Protein AF-A0A2N6VII7-F1 (afdb_monomer)

Structure (mmCIF, N/CA/C/O backbone):
data_AF-A0A2N6VII7-F1
#
_entry.id   AF-A0A2N6VII7-F1
#
loop_
_atom_site.group_PDB
_atom_site.id
_atom_site.type_symbol
_atom_site.label_atom_id
_atom_site.label_alt_id
_atom_site.label_comp_id
_atom_site.label_asym_id
_atom_site.label_entity_id
_atom_site.label_seq_id
_atom_site.pdbx_PDB_ins_code
_atom_site.Cartn_x
_atom_site.Cartn_y
_atom_site.Cartn_z
_atom_site.occupancy
_atom_site.B_iso_or_equiv
_atom_site.auth_seq_id
_atom_site.auth_comp_id
_atom_site.auth_asym_id
_atom_si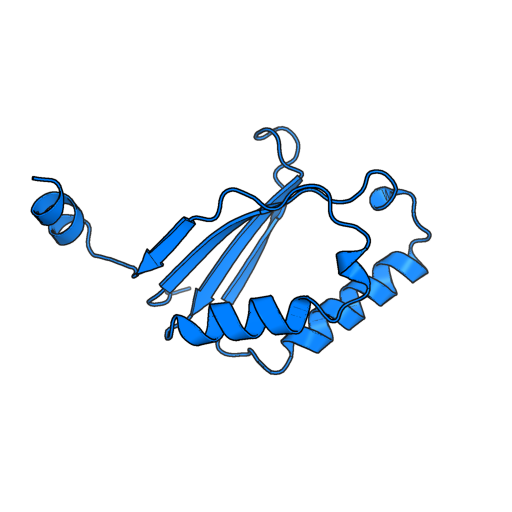te.auth_atom_id
_atom_site.pdbx_PDB_model_num
ATOM 1 N N . GLU A 1 1 ? 10.591 -16.399 -1.424 1.00 73.06 1 GLU A N 1
ATOM 2 C CA . GLU A 1 1 ? 9.531 -16.545 -2.443 1.00 73.06 1 GLU A CA 1
ATOM 3 C C . GLU A 1 1 ? 9.942 -15.760 -3.685 1.00 73.06 1 GLU A C 1
ATOM 5 O O . GLU A 1 1 ? 10.788 -14.883 -3.546 1.00 73.06 1 GLU A O 1
ATOM 10 N N . THR A 1 2 ? 9.417 -16.079 -4.869 1.00 91.62 2 THR A N 1
ATOM 11 C CA . THR A 1 2 ? 9.761 -15.363 -6.113 1.00 91.62 2 THR A CA 1
ATOM 12 C C . THR A 1 2 ? 8.963 -14.052 -6.221 1.00 91.62 2 THR A C 1
ATOM 14 O O . THR A 1 2 ? 7.741 -14.117 -6.035 1.00 91.62 2 THR A O 1
ATOM 17 N N . PRO A 1 3 ? 9.604 -12.901 -6.509 1.00 95.75 3 PRO A N 1
ATOM 18 C CA . PRO A 1 3 ? 8.910 -11.631 -6.759 1.00 95.75 3 PRO A CA 1
ATOM 19 C C . PRO A 1 3 ? 8.056 -11.652 -8.035 1.00 95.75 3 PRO A C 1
ATOM 21 O O . PRO A 1 3 ? 8.417 -12.358 -8.982 1.00 95.75 3 PRO A O 1
ATOM 24 N N . LEU A 1 4 ? 6.970 -10.872 -8.071 1.00 97.88 4 LEU A N 1
ATOM 25 C CA . LEU A 1 4 ? 6.090 -10.737 -9.248 1.00 97.88 4 LEU A CA 1
ATOM 26 C C . LEU A 1 4 ? 6.517 -9.588 -10.182 1.00 97.88 4 LEU A C 1
ATOM 28 O O . LEU A 1 4 ? 7.488 -8.870 -9.923 1.00 97.88 4 LEU A O 1
ATOM 32 N N . ASP A 1 5 ? 5.803 -9.446 -11.300 1.00 98.25 5 ASP A N 1
ATOM 33 C CA . ASP A 1 5 ? 6.211 -8.589 -12.422 1.00 98.25 5 ASP A CA 1
ATOM 34 C C . ASP A 1 5 ? 6.014 -7.085 -12.191 1.00 98.25 5 ASP A C 1
ATOM 36 O O . ASP A 1 5 ? 6.672 -6.281 -12.849 1.00 98.25 5 ASP A O 1
ATOM 40 N N . TYR A 1 6 ? 5.147 -6.672 -11.266 1.00 98.75 6 TYR A N 1
ATOM 41 C CA . TYR A 1 6 ? 4.926 -5.269 -10.907 1.00 98.75 6 TYR A CA 1
ATOM 42 C C . TYR A 1 6 ? 4.958 -5.073 -9.402 1.00 98.75 6 TYR A C 1
ATOM 44 O O . TYR A 1 6 ? 4.470 -5.916 -8.654 1.00 98.75 6 TYR A O 1
ATOM 52 N N . LEU A 1 7 ? 5.460 -3.914 -8.976 1.00 98.56 7 LEU A N 1
ATOM 53 C CA . LEU A 1 7 ? 5.514 -3.507 -7.578 1.00 98.56 7 LEU A CA 1
ATOM 54 C C . LEU A 1 7 ? 4.986 -2.079 -7.416 1.00 98.56 7 LEU A C 1
ATOM 56 O O . LEU A 1 7 ? 5.327 -1.183 -8.191 1.00 98.56 7 LEU A O 1
ATOM 60 N N . CYS A 1 8 ? 4.194 -1.866 -6.369 1.00 98.75 8 CYS A N 1
ATOM 61 C CA . CYS A 1 8 ? 3.854 -0.552 -5.840 1.00 98.75 8 CYS A CA 1
ATOM 62 C C . CYS A 1 8 ? 4.332 -0.448 -4.386 1.00 98.75 8 CYS A C 1
ATOM 64 O O . CYS A 1 8 ? 3.908 -1.249 -3.553 1.00 98.75 8 CYS A O 1
ATOM 66 N N . VAL A 1 9 ? 5.199 0.523 -4.086 1.00 98.81 9 VAL A N 1
ATOM 67 C CA . VAL A 1 9 ? 5.704 0.813 -2.736 1.00 98.81 9 VAL A CA 1
ATOM 68 C C . VAL A 1 9 ? 5.307 2.218 -2.320 1.00 98.81 9 VAL A C 1
ATOM 70 O O . VAL A 1 9 ? 5.469 3.163 -3.093 1.00 98.81 9 VAL A O 1
ATOM 73 N N . TYR A 1 10 ? 4.836 2.366 -1.087 1.00 98.88 10 TYR A N 1
ATOM 74 C CA . TYR A 1 10 ? 4.578 3.668 -0.481 1.00 98.88 10 TYR A CA 1
ATOM 75 C C . TYR A 1 10 ? 4.682 3.594 1.050 1.00 98.88 10 TYR A C 1
ATOM 77 O O . TYR A 1 10 ? 4.425 2.540 1.645 1.00 98.88 10 TYR A O 1
ATOM 85 N N . PRO A 1 11 ? 5.091 4.687 1.716 1.00 98.81 11 PRO A N 1
ATOM 86 C CA . PRO A 1 11 ? 5.070 4.756 3.167 1.00 98.81 11 PRO A CA 1
ATOM 87 C C . PRO A 1 11 ? 3.643 4.942 3.686 1.00 98.81 11 PRO A C 1
ATOM 89 O O . PRO A 1 11 ? 2.746 5.335 2.943 1.00 98.81 11 PRO A O 1
ATOM 92 N N . PHE A 1 12 ? 3.421 4.694 4.976 1.00 98.88 12 PHE A N 1
ATOM 93 C CA . PHE A 1 12 ? 2.102 4.857 5.576 1.00 98.88 12 PHE A CA 1
ATOM 94 C C . PHE A 1 12 ? 2.163 5.320 7.029 1.00 98.88 12 PHE A C 1
ATOM 96 O O . PHE A 1 12 ? 2.963 4.828 7.828 1.00 98.88 12 PHE A O 1
ATOM 103 N N . VAL A 1 13 ? 1.269 6.244 7.375 1.00 98.88 13 VAL A N 1
ATOM 104 C CA . VAL A 1 13 ? 1.124 6.814 8.715 1.00 98.88 13 VAL A CA 1
ATOM 105 C C . VAL A 1 13 ? -0.352 6.834 9.090 1.00 98.88 13 VAL A C 1
ATOM 107 O O . VAL A 1 13 ? -1.186 7.413 8.383 1.00 98.88 13 VAL A O 1
ATOM 110 N N . ARG A 1 14 ? -0.694 6.206 10.216 1.00 98.75 14 ARG A N 1
ATOM 111 C CA . ARG A 1 14 ? -2.055 6.203 10.758 1.00 98.75 14 ARG A CA 1
ATOM 112 C C . ARG A 1 14 ? -2.416 7.557 11.377 1.00 98.75 14 ARG A C 1
ATOM 114 O O . ARG A 1 14 ? -1.584 8.451 11.559 1.00 98.75 14 ARG A O 1
ATOM 121 N N . SER A 1 15 ? -3.701 7.729 11.676 1.00 98.69 15 SER A N 1
ATOM 122 C CA . SER A 1 15 ? -4.158 8.847 12.504 1.00 98.69 15 SER A CA 1
ATOM 123 C C . SER A 1 15 ? -3.596 8.728 13.926 1.00 98.69 15 SER A C 1
ATOM 125 O O . SER A 1 15 ? -3.320 7.631 14.409 1.00 98.69 15 SER A O 1
ATOM 127 N N . TYR A 1 16 ? -3.441 9.858 14.619 1.00 98.62 16 TYR A N 1
ATOM 128 C CA . TYR A 1 16 ? -2.849 9.890 15.964 1.00 98.62 16 TYR A CA 1
ATOM 129 C C . TYR A 1 16 ? -3.591 9.019 16.986 1.00 98.62 16 TYR A C 1
ATOM 131 O O . TYR A 1 16 ? -2.977 8.440 17.879 1.00 98.62 16 TYR A O 1
ATOM 139 N N . ASP A 1 17 ? -4.911 8.919 16.855 1.00 98.31 17 ASP A N 1
ATOM 140 C CA . ASP A 1 17 ? -5.770 8.153 17.754 1.00 98.31 17 ASP A CA 1
ATOM 141 C C . ASP A 1 17 ? -5.708 6.635 17.517 1.00 98.31 17 ASP A C 1
ATOM 143 O O . ASP A 1 17 ? -6.078 5.867 18.403 1.00 98.31 17 ASP A O 1
ATOM 147 N N . TRP A 1 18 ? -5.197 6.176 16.370 1.00 98.62 18 TRP A N 1
ATOM 148 C CA . TRP A 1 18 ? -5.268 4.777 15.936 1.00 98.62 18 TRP A CA 1
ATOM 149 C C . TRP A 1 18 ? -4.763 3.774 16.982 1.00 98.62 18 TRP A C 1
ATOM 151 O O . TRP A 1 18 ? -5.367 2.722 17.225 1.00 98.62 18 TRP A O 1
ATOM 161 N N . TYR A 1 19 ? -3.648 4.097 17.635 1.00 98.19 19 TYR A N 1
ATOM 162 C CA . TYR A 1 19 ? -3.013 3.206 18.605 1.00 98.19 19 TYR A CA 1
ATOM 163 C C . TYR A 1 19 ? -3.708 3.210 19.974 1.00 98.19 19 TYR A C 1
ATOM 165 O O . TYR A 1 19 ? -3.580 2.228 20.707 1.00 98.19 19 TYR A O 1
ATOM 173 N N . ILE A 1 20 ? -4.496 4.247 20.280 1.00 98.19 20 ILE A N 1
ATOM 174 C CA . ILE A 1 20 ? -5.239 4.403 21.542 1.00 98.19 20 ILE A CA 1
ATOM 175 C C . ILE A 1 20 ? -6.741 4.098 21.417 1.00 98.19 20 ILE A C 1
ATOM 177 O O . ILE A 1 20 ? -7.454 4.133 22.419 1.00 98.19 20 ILE A O 1
ATOM 181 N N . LEU A 1 21 ? -7.226 3.767 20.215 1.00 98.06 21 LEU A N 1
ATOM 182 C CA . LEU A 1 21 ? -8.558 3.194 20.022 1.00 98.06 21 LEU A CA 1
ATOM 183 C C . LEU A 1 21 ? -8.746 1.932 20.871 1.00 98.06 21 LEU A C 1
ATOM 185 O O . LEU A 1 21 ? -7.791 1.201 21.166 1.00 98.06 21 LEU A O 1
ATOM 189 N N . LYS A 1 22 ? -10.006 1.617 21.190 1.00 98.44 22 LYS A N 1
ATOM 190 C CA . LYS A 1 22 ? -10.342 0.323 21.787 1.00 98.44 22 LYS A CA 1
ATOM 191 C C . LYS A 1 22 ? -9.854 -0.796 20.868 1.00 98.44 22 LYS A C 1
ATOM 193 O O . LYS A 1 22 ? -10.025 -0.749 19.648 1.00 98.44 22 LYS A O 1
ATOM 198 N N . ALA A 1 23 ? -9.252 -1.822 21.465 1.00 97.94 23 ALA A N 1
ATOM 199 C CA . ALA A 1 23 ? -8.655 -2.924 20.715 1.00 97.94 23 ALA A CA 1
ATOM 200 C C . ALA A 1 23 ? -9.674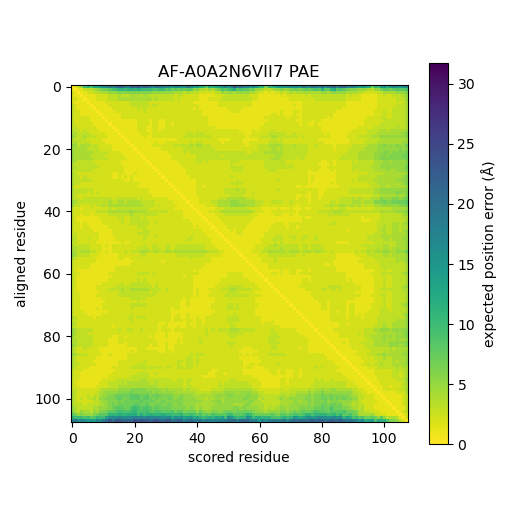 -3.644 19.812 1.00 97.94 23 ALA A C 1
ATOM 202 O O . ALA A 1 23 ? -9.324 -4.056 18.707 1.00 97.94 23 ALA A O 1
ATOM 203 N N . GLU A 1 24 ? -10.926 -3.758 20.259 1.00 98.19 24 GLU A N 1
ATOM 204 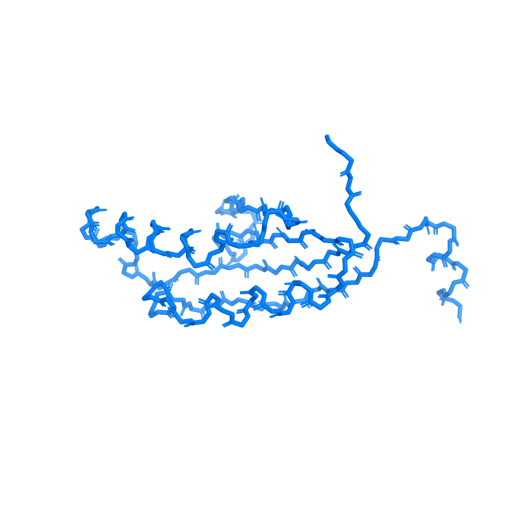C CA . GLU A 1 24 ? -12.022 -4.387 19.515 1.00 98.19 24 GLU A CA 1
ATOM 205 C C . GLU A 1 24 ? -12.380 -3.613 18.242 1.00 98.19 24 GLU A C 1
ATOM 207 O O . GLU A 1 24 ? -12.446 -4.218 17.169 1.00 98.19 24 GLU A O 1
ATOM 212 N N . ASP A 1 25 ? -12.510 -2.287 18.342 1.00 98.19 25 ASP A N 1
ATOM 213 C CA . ASP A 1 25 ? -12.814 -1.404 17.211 1.00 98.19 25 ASP A CA 1
ATOM 214 C C . ASP A 1 25 ? -11.689 -1.468 16.170 1.00 98.19 25 ASP A C 1
ATOM 216 O O . ASP A 1 25 ? -11.925 -1.714 14.985 1.00 98.19 25 ASP A O 1
ATOM 220 N N . ARG A 1 26 ? -10.430 -1.367 16.625 1.00 98.12 26 ARG A N 1
ATOM 221 C CA . ARG A 1 26 ? -9.259 -1.500 15.746 1.00 98.12 26 ARG A CA 1
ATOM 222 C C . ARG A 1 26 ? -9.195 -2.875 15.081 1.00 98.12 26 ARG A C 1
ATOM 224 O O . ARG A 1 26 ? -8.916 -2.976 13.887 1.00 98.12 26 ARG A O 1
ATOM 231 N N . SER A 1 27 ? -9.451 -3.941 15.837 1.00 97.94 27 SER A N 1
ATOM 232 C CA . SER A 1 27 ? -9.437 -5.310 15.318 1.00 97.94 27 SER A CA 1
ATOM 233 C C . SER A 1 27 ? -10.540 -5.533 14.281 1.00 97.94 27 SER A C 1
ATOM 235 O O . SER A 1 27 ? -10.287 -6.158 13.253 1.00 97.94 27 SER A O 1
ATOM 237 N N . LYS A 1 28 ? -11.740 -4.984 14.505 1.00 98.44 28 LYS A N 1
ATOM 238 C CA . LYS A 1 28 ? -12.833 -5.018 13.529 1.00 98.44 28 LYS A CA 1
ATOM 239 C C . LYS A 1 28 ? -12.444 -4.314 12.232 1.00 98.44 28 LYS A C 1
ATOM 241 O O . LYS A 1 28 ? -12.522 -4.943 11.182 1.00 98.44 28 LYS A O 1
ATOM 246 N N . MET A 1 29 ? -11.943 -3.081 12.306 1.00 98.50 29 MET A N 1
ATOM 247 C CA . MET A 1 29 ? -11.530 -2.335 11.112 1.00 98.50 29 MET A CA 1
ATOM 248 C C . MET A 1 29 ? -10.438 -3.054 10.310 1.00 98.50 29 MET A C 1
ATOM 250 O O . MET A 1 29 ? -10.488 -3.072 9.083 1.00 98.50 29 MET A O 1
ATOM 254 N N . LEU A 1 30 ? -9.463 -3.677 10.983 1.00 98.06 30 LEU A N 1
ATOM 255 C CA . LEU A 1 30 ? -8.414 -4.452 10.312 1.00 98.06 30 LEU A CA 1
ATOM 256 C C . LEU A 1 30 ? -8.951 -5.725 9.647 1.00 98.06 30 LEU A C 1
ATOM 258 O O . LEU A 1 30 ? -8.526 -6.051 8.539 1.00 98.06 30 LEU A O 1
ATOM 262 N N . ARG A 1 31 ? -9.892 -6.432 10.286 1.00 98.19 31 ARG A N 1
ATOM 263 C CA . ARG A 1 31 ? -10.550 -7.595 9.671 1.00 98.19 31 ARG A CA 1
ATOM 264 C C . ARG A 1 31 ? -11.351 -7.192 8.440 1.00 98.19 31 ARG A C 1
ATOM 266 O O . ARG A 1 31 ? -11.181 -7.813 7.397 1.00 98.19 31 ARG A O 1
ATOM 273 N N . ASP A 1 32 ? -12.173 -6.153 8.546 1.00 98.19 32 ASP A N 1
ATOM 274 C CA . ASP A 1 32 ? -13.015 -5.687 7.441 1.00 98.19 32 ASP A CA 1
ATOM 275 C C . ASP A 1 32 ? -12.154 -5.199 6.264 1.00 98.19 32 ASP A C 1
ATOM 277 O O . ASP A 1 32 ? -12.436 -5.522 5.111 1.00 98.19 32 ASP A O 1
ATOM 281 N N . HIS A 1 33 ? -11.039 -4.515 6.551 1.00 97.94 33 HIS A N 1
ATOM 282 C CA . HIS A 1 33 ? -10.041 -4.143 5.547 1.00 97.94 33 HIS A CA 1
ATOM 283 C C . HIS A 1 33 ? -9.426 -5.367 4.849 1.00 97.94 33 HIS A C 1
ATOM 285 O O . HIS A 1 33 ? -9.358 -5.407 3.623 1.00 97.94 33 HIS A O 1
ATOM 291 N N . GLY A 1 34 ? -9.032 -6.396 5.607 1.00 96.19 34 GLY A N 1
ATOM 292 C CA . GLY A 1 34 ? -8.535 -7.651 5.035 1.00 96.19 34 GLY A CA 1
ATOM 293 C C . GLY A 1 34 ? -9.587 -8.392 4.200 1.00 96.19 34 GLY A C 1
ATOM 294 O O . GLY A 1 34 ? -9.255 -8.988 3.178 1.00 96.19 34 GLY A O 1
ATOM 295 N N . MET A 1 35 ? -10.864 -8.323 4.587 1.00 97.31 35 MET A N 1
ATOM 296 C CA . MET A 1 35 ? -11.970 -8.915 3.823 1.00 97.31 35 MET A CA 1
ATOM 297 C C . MET A 1 35 ? -12.263 -8.180 2.522 1.00 97.31 35 MET A C 1
ATOM 299 O O . MET A 1 35 ? -12.544 -8.839 1.522 1.00 97.31 35 MET A O 1
ATOM 303 N N . ALA A 1 36 ? -12.112 -6.856 2.486 1.00 97.00 36 ALA A N 1
ATOM 304 C CA . ALA A 1 36 ? -12.185 -6.098 1.238 1.00 97.00 36 ALA A CA 1
ATOM 305 C C . ALA A 1 36 ? -11.106 -6.537 0.224 1.00 97.00 36 ALA A C 1
ATOM 307 O O . ALA A 1 36 ? -11.338 -6.485 -0.979 1.00 97.00 36 ALA A O 1
ATOM 308 N N . ALA A 1 37 ? -9.963 -7.053 0.696 1.00 96.06 37 ALA A N 1
ATOM 309 C CA . ALA A 1 37 ? -8.907 -7.600 -0.156 1.00 96.06 37 ALA A CA 1
ATOM 310 C C . ALA A 1 37 ? -9.072 -9.096 -0.514 1.00 96.06 37 ALA A C 1
ATOM 312 O O . ALA A 1 37 ? -8.260 -9.633 -1.266 1.00 96.06 37 ALA A O 1
ATOM 313 N N . ALA A 1 38 ? -10.095 -9.803 -0.017 1.00 95.44 38 A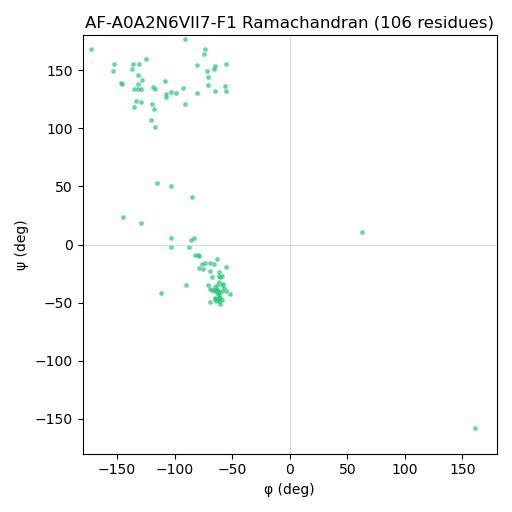LA A N 1
ATOM 314 C CA . ALA A 1 38 ? -10.177 -11.269 -0.119 1.00 95.44 38 ALA A CA 1
ATOM 315 C C . ALA A 1 38 ? -10.226 -11.814 -1.565 1.00 95.44 38 ALA A C 1
ATOM 317 O O . ALA A 1 38 ? -9.859 -12.968 -1.808 1.00 95.44 38 ALA A O 1
ATOM 318 N N . GLY A 1 39 ? -10.677 -10.993 -2.521 1.00 96.56 39 GLY A N 1
ATOM 319 C CA . GLY A 1 39 ? -10.709 -11.315 -3.952 1.00 96.56 39 GLY A CA 1
ATOM 320 C C . GLY A 1 39 ? -9.365 -11.167 -4.680 1.00 96.56 39 GLY A C 1
ATOM 321 O O . GLY A 1 39 ? -9.254 -11.598 -5.825 1.00 96.56 39 GLY A O 1
ATOM 322 N N . TYR A 1 40 ? -8.344 -10.598 -4.036 1.00 97.69 40 TYR A N 1
ATOM 323 C CA . TYR A 1 40 ? -7.035 -10.297 -4.627 1.00 97.69 40 TYR A CA 1
ATOM 324 C C . TYR A 1 40 ? -5.964 -11.308 -4.208 1.00 97.69 40 TYR A C 1
ATOM 326 O O . TYR A 1 40 ? -4.886 -10.952 -3.741 1.00 97.69 40 TYR A O 1
ATOM 334 N N . LYS A 1 41 ? -6.267 -12.603 -4.352 1.00 96.50 41 LYS A N 1
ATOM 335 C CA . LYS A 1 41 ? -5.350 -13.700 -3.975 1.00 96.50 41 LYS A CA 1
ATOM 336 C C . LYS A 1 41 ? -4.073 -13.749 -4.821 1.00 96.50 41 LYS A C 1
ATOM 338 O O . LYS A 1 41 ? -3.123 -14.428 -4.451 1.00 96.50 41 LYS A O 1
ATOM 343 N N . ASP A 1 42 ? -4.094 -13.075 -5.961 1.00 97.50 42 ASP A N 1
ATOM 344 C CA . ASP A 1 42 ? -2.992 -12.896 -6.899 1.00 97.50 42 ASP A CA 1
ATOM 345 C C . ASP A 1 42 ? -2.027 -11.765 -6.500 1.00 97.50 42 ASP A C 1
ATOM 347 O O . ASP A 1 42 ? -0.965 -11.643 -7.104 1.00 97.50 42 ASP A O 1
ATOM 351 N N . ILE A 1 43 ? -2.364 -10.957 -5.487 1.00 98.31 43 ILE A N 1
ATOM 352 C CA . ILE A 1 43 ? -1.513 -9.867 -4.997 1.00 98.31 43 ILE A CA 1
ATOM 353 C C . ILE A 1 43 ? -0.746 -10.319 -3.754 1.00 98.31 43 ILE A C 1
ATOM 355 O O . ILE A 1 43 ? -1.337 -10.797 -2.782 1.00 98.31 43 ILE A O 1
ATOM 359 N N . LYS A 1 44 ? 0.572 -10.101 -3.742 1.00 97.88 44 LYS A N 1
ATOM 360 C CA . LYS A 1 44 ? 1.392 -10.271 -2.533 1.00 97.88 44 LYS A CA 1
ATOM 361 C C . LYS A 1 44 ? 1.457 -8.951 -1.782 1.00 97.88 44 LYS A C 1
ATOM 363 O O . LYS A 1 44 ? 1.890 -7.945 -2.335 1.00 97.88 44 LYS A O 1
ATOM 368 N N . ALA A 1 45 ? 1.003 -8.957 -0.533 1.00 97.50 45 ALA A N 1
ATOM 369 C CA . ALA A 1 45 ? 0.992 -7.781 0.326 1.00 97.50 45 ALA A CA 1
ATOM 370 C C . ALA A 1 45 ? 2.124 -7.840 1.358 1.00 97.50 45 ALA A C 1
ATOM 372 O O . ALA A 1 45 ? 2.276 -8.817 2.092 1.00 97.50 45 ALA A O 1
ATOM 373 N N . HIS A 1 46 ? 2.866 -6.744 1.465 1.00 97.75 46 HIS A N 1
ATOM 374 C CA . HIS A 1 46 ? 3.957 -6.547 2.408 1.00 97.75 46 HIS A CA 1
ATOM 375 C C . HIS A 1 46 ? 3.609 -5.339 3.271 1.00 97.75 46 HIS A C 1
ATOM 377 O O . HIS A 1 46 ? 3.620 -4.208 2.801 1.00 97.75 46 HIS A O 1
ATOM 383 N N . THR A 1 47 ? 3.251 -5.570 4.533 1.00 97.81 47 THR A N 1
ATOM 384 C CA . THR A 1 47 ? 2.981 -4.504 5.509 1.00 97.81 47 THR A CA 1
ATOM 385 C C . THR A 1 47 ? 3.999 -4.608 6.627 1.00 97.81 47 THR A C 1
ATOM 387 O O . THR A 1 47 ? 3.887 -5.474 7.494 1.00 97.81 47 THR A O 1
ATOM 390 N N . VAL A 1 48 ? 5.022 -3.757 6.582 1.00 98.25 48 VA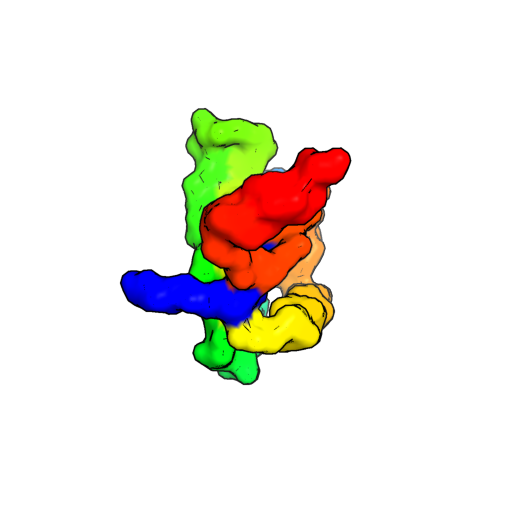L A N 1
ATOM 391 C CA . VAL A 1 48 ? 6.184 -3.847 7.472 1.00 98.25 48 VAL A CA 1
ATOM 392 C C . VAL A 1 48 ? 6.2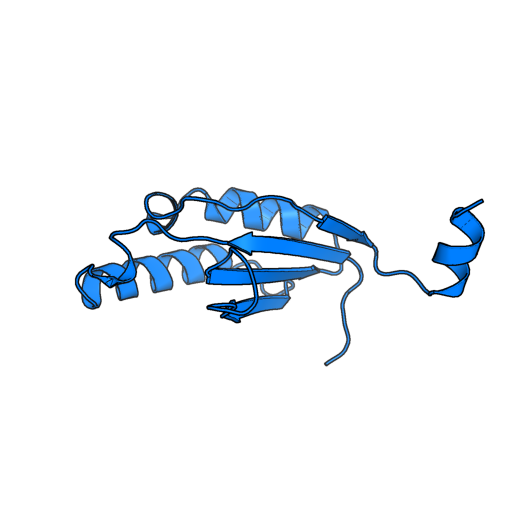63 -2.599 8.334 1.00 98.25 48 VAL A C 1
ATOM 394 O O . VAL A 1 48 ? 6.112 -1.489 7.837 1.00 98.25 48 VAL A O 1
ATOM 397 N N . SER A 1 49 ? 6.493 -2.776 9.632 1.00 98.38 49 SER A N 1
ATOM 398 C CA . SER A 1 49 ? 6.669 -1.662 10.563 1.00 98.38 49 SER A CA 1
ATOM 399 C C . SER A 1 49 ? 8.009 -0.951 10.338 1.00 98.38 49 SER A C 1
ATOM 401 O O . SER A 1 49 ? 9.030 -1.612 10.157 1.00 98.38 49 SER A O 1
ATOM 403 N N . SER A 1 50 ? 8.005 0.383 10.376 1.00 98.50 50 SER A N 1
ATOM 404 C CA . SER A 1 50 ? 9.182 1.229 10.122 1.00 98.50 50 SER A CA 1
ATOM 405 C C . SER A 1 50 ? 9.435 2.286 11.203 1.00 98.50 50 SER A C 1
ATOM 407 O O . SER A 1 50 ? 10.153 3.254 10.953 1.00 98.50 50 SER A O 1
ATOM 409 N N . PHE A 1 51 ? 8.867 2.128 12.404 1.00 98.56 51 PHE A N 1
ATOM 410 C CA . PHE A 1 51 ? 9.080 3.086 13.495 1.00 98.56 51 PHE A CA 1
ATOM 411 C C . PHE A 1 51 ? 10.575 3.277 13.780 1.00 98.56 51 PHE A C 1
ATOM 413 O O . PHE A 1 51 ? 11.312 2.304 13.934 1.00 98.56 51 PHE A O 1
ATOM 420 N N . ALA A 1 52 ? 10.998 4.539 13.880 1.00 98.25 52 ALA A N 1
ATOM 421 C CA . ALA A 1 52 ? 12.390 4.951 14.088 1.00 98.25 52 ALA A CA 1
ATOM 422 C C . ALA A 1 52 ? 13.377 4.571 12.961 1.00 98.25 52 ALA A C 1
ATOM 424 O O . ALA A 1 52 ? 14.582 4.745 13.132 1.00 98.25 52 ALA A O 1
ATOM 425 N N . LEU A 1 53 ? 12.888 4.107 11.803 1.00 98.38 53 LEU A N 1
ATOM 426 C CA . LEU A 1 53 ? 13.699 3.858 10.600 1.00 98.38 53 LEU A CA 1
ATOM 427 C C . LEU A 1 53 ? 13.536 4.957 9.532 1.00 98.38 53 LEU A C 1
ATOM 429 O O . LEU A 1 53 ? 14.068 4.840 8.431 1.00 98.38 53 LEU A O 1
ATOM 433 N N . GLY A 1 54 ? 12.795 6.016 9.859 1.00 97.31 54 GLY A N 1
ATOM 434 C CA . GLY A 1 54 ? 12.475 7.154 9.003 1.00 97.31 54 GLY A CA 1
ATOM 435 C C . GLY A 1 54 ? 11.263 7.906 9.553 1.00 97.31 54 GLY A C 1
ATOM 436 O O . GLY A 1 54 ? 10.916 7.756 10.727 1.00 97.31 54 GLY A O 1
ATOM 437 N N . ASP A 1 55 ? 10.589 8.661 8.688 1.00 98.50 55 ASP A N 1
ATOM 438 C CA . ASP A 1 55 ? 9.488 9.557 9.074 1.00 98.50 55 ASP A CA 1
ATOM 439 C C . ASP A 1 55 ? 8.110 8.861 9.139 1.00 98.50 55 ASP A C 1
ATOM 441 O O . ASP A 1 55 ? 7.090 9.502 9.398 1.00 98.50 55 ASP A O 1
ATOM 445 N N . TYR A 1 56 ? 8.062 7.540 8.926 1.00 98.75 56 TYR A N 1
ATOM 446 C CA . TYR A 1 56 ? 6.827 6.784 8.689 1.00 98.75 56 TYR A CA 1
ATOM 447 C C . TYR A 1 56 ? 6.627 5.612 9.659 1.00 98.75 56 TYR A C 1
ATOM 449 O O . TYR A 1 56 ? 7.577 5.086 10.241 1.00 98.75 56 TYR A O 1
ATOM 457 N N . GLU A 1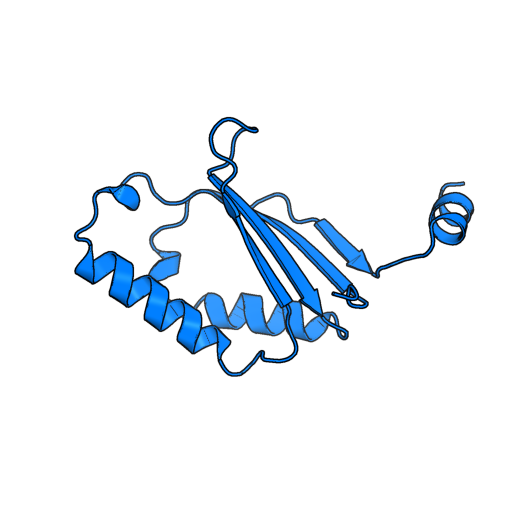 57 ? 5.382 5.150 9.799 1.00 98.81 57 GLU A N 1
ATOM 458 C CA . GLU A 1 57 ? 5.014 4.058 10.716 1.00 98.81 57 GLU A CA 1
ATOM 459 C C . GLU A 1 57 ? 5.093 2.678 10.053 1.00 98.81 57 GLU A C 1
ATOM 461 O O . GLU A 1 57 ? 5.470 1.692 10.699 1.00 98.81 57 GLU A O 1
ATOM 466 N N . PHE A 1 58 ? 4.756 2.614 8.762 1.00 98.88 58 PHE A N 1
ATOM 467 C CA . PHE A 1 58 ? 4.866 1.415 7.941 1.00 98.88 58 PHE A CA 1
ATOM 468 C C . PHE A 1 58 ? 5.455 1.715 6.563 1.00 98.88 58 PHE A C 1
ATOM 470 O O . PHE A 1 58 ? 5.279 2.804 6.013 1.00 98.88 58 PHE A O 1
ATOM 477 N N . LEU A 1 59 ? 6.053 0.685 5.968 1.00 98.75 59 LEU A N 1
ATOM 478 C CA . LEU A 1 59 ? 6.280 0.575 4.533 1.00 98.75 59 LEU A CA 1
ATOM 479 C C . LEU A 1 59 ? 5.321 -0.472 3.966 1.00 98.75 59 LEU A C 1
ATOM 481 O O . LEU A 1 59 ? 5.252 -1.602 4.465 1.00 98.75 59 LEU A O 1
ATOM 485 N N . LEU A 1 60 ? 4.577 -0.075 2.937 1.00 98.69 60 LEU A N 1
ATOM 486 C CA . LEU A 1 60 ? 3.639 -0.928 2.222 1.00 98.69 60 LEU A CA 1
ATOM 487 C C . LEU A 1 60 ? 4.208 -1.262 0.846 1.00 98.69 60 LEU A C 1
ATOM 489 O O . LEU A 1 60 ? 4.623 -0.366 0.115 1.00 98.69 60 LEU A O 1
ATOM 493 N N . GLY A 1 61 ? 4.225 -2.548 0.508 1.00 98.50 61 GLY A N 1
ATOM 494 C CA . GLY A 1 61 ? 4.599 -3.062 -0.804 1.00 98.50 61 GLY A CA 1
ATOM 495 C C . GLY A 1 61 ? 3.528 -4.014 -1.320 1.00 98.50 61 GLY A C 1
ATOM 496 O O . GLY A 1 61 ? 3.077 -4.884 -0.576 1.00 98.50 61 GLY A O 1
ATOM 497 N N . PHE A 1 62 ? 3.122 -3.860 -2.576 1.00 98.62 62 PHE A N 1
ATOM 498 C CA . PHE A 1 62 ? 2.170 -4.758 -3.225 1.00 98.62 62 PHE A CA 1
ATOM 499 C C . PHE A 1 62 ? 2.707 -5.227 -4.567 1.00 98.62 62 PHE A C 1
ATOM 501 O O . PHE A 1 62 ? 2.997 -4.398 -5.434 1.00 98.62 62 PHE A O 1
ATOM 508 N N . GLU A 1 63 ? 2.819 -6.542 -4.724 1.00 98.75 63 GLU A N 1
ATOM 509 C CA . GLU A 1 63 ? 3.307 -7.179 -5.944 1.00 98.75 63 GLU A CA 1
ATOM 510 C C . GLU A 1 63 ? 2.168 -7.874 -6.699 1.00 98.75 63 GLU A C 1
ATOM 512 O O . GLU A 1 63 ? 1.313 -8.501 -6.072 1.00 98.75 63 GLU A O 1
ATOM 517 N N . ALA A 1 64 ? 2.162 -7.793 -8.033 1.00 98.62 64 ALA A N 1
ATOM 518 C CA . ALA A 1 64 ? 1.216 -8.504 -8.901 1.00 98.62 64 ALA A CA 1
ATOM 519 C C . ALA A 1 64 ? 1.817 -8.776 -10.289 1.00 98.62 64 ALA A C 1
ATOM 521 O O . ALA A 1 64 ? 2.647 -8.006 -10.764 1.00 98.62 64 ALA A O 1
ATOM 522 N N . ASP A 1 65 ? 1.325 -9.802 -10.988 1.00 98.44 65 ASP A N 1
ATOM 523 C CA . ASP A 1 65 ? 1.696 -10.065 -12.394 1.00 98.44 65 ASP A CA 1
ATOM 524 C C . ASP A 1 65 ? 1.058 -9.065 -13.380 1.00 98.44 65 ASP A C 1
ATOM 526 O O . ASP A 1 65 ? 1.435 -8.960 -14.546 1.00 98.44 65 ASP A O 1
ATOM 530 N N . GLN A 1 66 ? 0.042 -8.323 -12.932 1.00 98.25 66 GLN A N 1
ATOM 531 C CA . GLN A 1 66 ? -0.729 -7.392 -13.751 1.00 98.25 66 GLN A CA 1
ATOM 532 C C . GLN A 1 66 ? -0.930 -6.072 -12.999 1.00 98.25 66 GLN A C 1
ATOM 534 O O . GLN A 1 66 ? -1.607 -6.035 -11.972 1.00 98.25 66 GLN A O 1
ATOM 539 N N . LEU A 1 67 ? -0.415 -4.962 -13.538 1.00 98.38 67 LEU A N 1
ATOM 540 C CA . LEU A 1 67 ? -0.468 -3.650 -12.875 1.00 98.38 67 LEU A CA 1
ATOM 541 C C . LEU A 1 67 ? -1.891 -3.199 -12.496 1.00 98.38 67 LEU A C 1
ATOM 543 O O . LEU A 1 67 ? -2.097 -2.649 -11.415 1.00 98.38 67 LEU A O 1
ATOM 547 N N . HIS A 1 68 ? -2.886 -3.439 -13.357 1.00 98.31 68 HIS A N 1
ATOM 548 C CA . HIS A 1 68 ? -4.266 -3.011 -13.099 1.00 98.31 68 HIS A CA 1
ATOM 549 C C . HIS A 1 68 ? -4.860 -3.663 -11.841 1.00 98.31 68 HIS A C 1
ATOM 551 O O . HIS A 1 68 ? -5.673 -3.041 -11.166 1.00 98.31 68 HIS A O 1
ATOM 557 N N . ARG A 1 69 ? -4.391 -4.858 -11.456 1.00 98.44 69 ARG A N 1
ATOM 558 C CA . ARG A 1 69 ? -4.827 -5.536 -10.227 1.00 98.44 69 ARG A CA 1
ATOM 559 C C . ARG A 1 69 ? -4.463 -4.731 -8.983 1.00 98.44 69 ARG A C 1
ATOM 561 O O . ARG A 1 69 ? -5.294 -4.600 -8.088 1.00 98.44 69 ARG A O 1
ATOM 568 N N . LEU A 1 70 ? -3.269 -4.129 -8.960 1.00 98.56 70 LEU A N 1
ATOM 569 C CA . LEU A 1 70 ? -2.839 -3.235 -7.878 1.00 98.56 70 LEU A CA 1
ATOM 570 C C . LEU A 1 70 ? -3.745 -1.999 -7.791 1.00 98.56 70 LEU A C 1
ATOM 572 O O . LEU A 1 70 ? -4.138 -1.596 -6.698 1.00 98.56 70 LEU A O 1
ATOM 576 N N . VAL A 1 71 ? -4.101 -1.417 -8.941 1.00 98.50 71 VAL A N 1
ATOM 577 C CA . VAL A 1 71 ? -4.976 -0.235 -9.022 1.00 98.50 71 VAL A CA 1
ATOM 578 C C . VAL A 1 71 ? -6.381 -0.563 -8.517 1.00 98.50 71 VAL A C 1
ATOM 580 O O . VAL A 1 71 ? -6.918 0.178 -7.691 1.00 98.50 71 VAL A O 1
ATOM 583 N N . ASP A 1 72 ? -6.951 -1.680 -8.968 1.00 98.44 72 ASP A N 1
ATOM 584 C CA . ASP A 1 72 ? -8.282 -2.134 -8.564 1.00 98.44 72 ASP A CA 1
ATOM 585 C C . ASP A 1 72 ? -8.334 -2.398 -7.057 1.00 98.44 72 ASP A C 1
ATOM 587 O O . ASP A 1 72 ? -9.199 -1.859 -6.371 1.00 98.44 72 ASP A O 1
ATOM 591 N N . MET A 1 73 ? -7.365 -3.143 -6.515 1.00 98.38 73 MET A N 1
ATOM 592 C CA . MET A 1 73 ? -7.294 -3.406 -5.074 1.00 98.38 73 MET A CA 1
ATOM 593 C C . MET A 1 73 ? -7.198 -2.108 -4.274 1.00 98.38 73 MET A C 1
ATOM 595 O O . MET A 1 73 ? -7.941 -1.905 -3.315 1.00 98.38 73 MET A O 1
ATOM 599 N N . MET A 1 74 ? -6.308 -1.195 -4.667 1.00 98.19 74 MET A N 1
ATOM 600 C CA . MET A 1 74 ? -6.142 0.078 -3.966 1.00 98.19 74 MET A CA 1
ATOM 601 C C . MET A 1 74 ? -7.412 0.935 -3.987 1.00 98.19 74 MET A C 1
ATOM 603 O O . MET A 1 74 ? -7.669 1.664 -3.018 1.00 98.19 74 MET A O 1
ATOM 607 N N . ARG A 1 75 ? -8.207 0.843 -5.062 1.00 98.06 75 ARG A N 1
ATOM 608 C CA . ARG A 1 75 ? -9.519 1.485 -5.182 1.00 98.06 75 ARG A CA 1
ATOM 609 C C . ARG A 1 75 ? -10.539 0.847 -4.246 1.00 98.06 75 ARG A C 1
ATOM 611 O O . ARG A 1 75 ? -11.182 1.577 -3.498 1.00 98.06 75 ARG A O 1
ATOM 618 N N . ASP A 1 76 ? -10.655 -0.474 -4.240 1.00 97.88 76 ASP A N 1
ATOM 619 C CA . ASP A 1 76 ? -11.639 -1.188 -3.422 1.00 97.88 76 ASP A CA 1
ATOM 620 C C . ASP A 1 76 ? -11.365 -1.011 -1.922 1.00 97.88 76 ASP A C 1
ATOM 622 O O . ASP A 1 76 ? -12.281 -0.763 -1.135 1.00 97.88 76 ASP A O 1
ATOM 626 N N . LEU A 1 77 ? -10.088 -0.968 -1.524 1.00 97.88 77 LEU A N 1
ATOM 627 C CA . LEU A 1 77 ? -9.682 -0.671 -0.146 1.00 97.88 77 LEU A CA 1
ATOM 6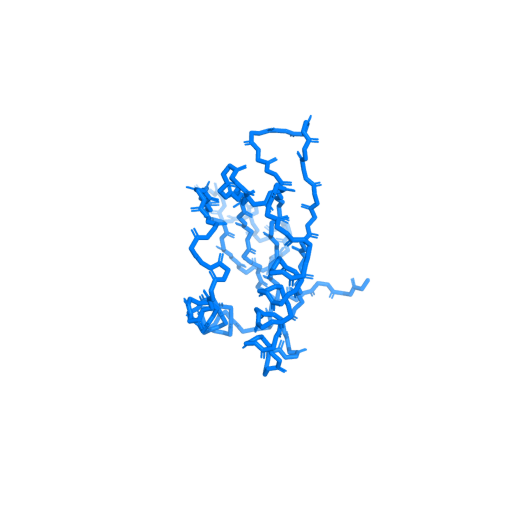28 C C . LEU A 1 77 ? -10.069 0.743 0.324 1.00 97.88 77 LEU A C 1
ATOM 630 O O . LEU A 1 77 ? -10.032 1.018 1.531 1.00 97.88 77 LEU A O 1
ATOM 634 N N . ARG A 1 78 ? -10.485 1.647 -0.580 1.00 98.12 78 ARG A N 1
ATOM 635 C CA . ARG A 1 78 ? -11.059 2.947 -0.193 1.00 98.12 78 ARG A CA 1
ATOM 636 C C . ARG A 1 78 ? -12.411 2.804 0.503 1.00 98.12 78 ARG A C 1
ATOM 638 O O . ARG A 1 78 ? -12.732 3.644 1.338 1.00 98.12 78 ARG A O 1
ATOM 645 N N . ALA A 1 79 ? -13.176 1.755 0.219 1.00 97.44 79 ALA A N 1
ATOM 646 C CA . ALA A 1 79 ? -14.483 1.510 0.826 1.00 97.44 79 ALA A CA 1
ATOM 647 C C . ALA A 1 79 ? -14.376 0.785 2.186 1.00 97.44 79 ALA A C 1
ATOM 649 O O . ALA A 1 79 ? -15.149 -0.123 2.477 1.00 97.44 79 ALA A O 1
ATOM 650 N N . THR A 1 80 ? -13.402 1.165 3.023 1.00 98.12 80 THR A N 1
ATOM 651 C CA . THR A 1 80 ? -13.161 0.548 4.340 1.00 98.12 80 THR A CA 1
ATOM 652 C C . THR A 1 80 ? -13.090 1.610 5.436 1.00 98.12 80 THR A C 1
ATOM 654 O O . THR A 1 80 ? -12.501 2.670 5.235 1.00 98.12 80 THR A O 1
ATOM 657 N N . GLU A 1 81 ? -13.636 1.330 6.625 1.00 98.00 81 GLU A N 1
ATOM 658 C CA . GLU A 1 81 ? -13.589 2.264 7.771 1.00 98.00 81 GLU A CA 1
ATOM 659 C C . GLU A 1 81 ? -12.154 2.622 8.182 1.00 98.00 81 GLU A C 1
ATOM 661 O O . GLU A 1 81 ? -11.884 3.737 8.625 1.00 98.00 81 GLU A O 1
ATOM 666 N N . ALA A 1 82 ? -11.196 1.724 7.926 1.00 97.81 82 ALA A N 1
ATOM 667 C CA . ALA A 1 82 ? -9.774 1.967 8.143 1.00 97.81 82 ALA A CA 1
ATOM 668 C C . ALA A 1 82 ? -9.243 3.217 7.407 1.00 97.81 82 ALA A C 1
ATOM 670 O O . ALA A 1 82 ? -8.187 3.725 7.788 1.00 97.81 82 ALA A O 1
ATOM 671 N N . ARG A 1 83 ? -9.947 3.723 6.381 1.00 97.88 83 ARG A N 1
ATOM 672 C CA . ARG A 1 83 ? -9.625 4.975 5.676 1.00 97.88 83 ARG A CA 1
ATOM 673 C C . ARG A 1 83 ? -9.835 6.239 6.495 1.00 97.88 83 ARG A C 1
ATOM 675 O O . ARG A 1 83 ? -9.192 7.237 6.190 1.00 97.88 83 ARG A O 1
ATOM 682 N N . LEU A 1 84 ? -10.679 6.199 7.523 1.00 98.19 84 LEU A N 1
ATOM 683 C CA . LEU A 1 84 ? -10.860 7.322 8.448 1.00 98.19 84 LEU A CA 1
ATOM 684 C C . LEU A 1 84 ? -9.623 7.541 9.335 1.00 98.19 84 LEU A C 1
ATOM 686 O O . LEU A 1 84 ? -9.458 8.611 9.912 1.00 98.19 84 LEU A O 1
ATOM 690 N N . HIS A 1 85 ? -8.732 6.548 9.405 1.00 98.56 85 HIS A N 1
ATOM 691 C CA . HIS A 1 85 ? -7.563 6.537 10.278 1.00 98.56 85 HIS A CA 1
ATOM 692 C C . HIS A 1 85 ? -6.253 6.536 9.486 1.00 98.56 85 HIS A C 1
ATOM 694 O O . HIS A 1 85 ? -5.405 5.658 9.668 1.00 98.56 85 HIS A O 1
ATOM 700 N N . VAL A 1 86 ? -6.096 7.495 8.569 1.00 98.69 86 VAL A N 1
ATOM 701 C CA . VAL A 1 86 ? -4.895 7.660 7.733 1.00 98.69 86 VAL A CA 1
ATOM 702 C C . VAL A 1 86 ? -4.498 9.128 7.681 1.00 98.69 86 VAL A C 1
ATOM 704 O O . VAL A 1 86 ? -5.348 9.992 7.485 1.00 98.69 86 VAL A O 1
ATOM 707 N N . ARG A 1 87 ? -3.203 9.398 7.863 1.00 98.56 87 ARG A N 1
ATOM 708 C CA . ARG A 1 87 ? -2.630 10.749 7.844 1.00 98.56 87 ARG A CA 1
ATOM 709 C C . ARG A 1 87 ? -1.730 10.979 6.636 1.00 98.56 87 ARG A C 1
ATOM 711 O O . ARG A 1 87 ? -1.825 12.031 6.017 1.00 98.56 87 ARG A O 1
ATOM 718 N N . GLU A 1 88 ? -0.899 10.002 6.285 1.00 98.62 88 GLU A N 1
ATOM 719 C CA . GLU A 1 88 ? 0.043 10.114 5.168 1.00 98.62 88 GLU A CA 1
ATOM 720 C C . GLU A 1 88 ? 0.213 8.762 4.468 1.00 98.62 88 GLU A C 1
ATOM 722 O O . GLU A 1 88 ? 0.272 7.723 5.127 1.00 98.62 88 GLU A O 1
ATOM 727 N N . GLU A 1 89 ? 0.248 8.777 3.134 1.00 98.50 89 GLU A N 1
ATOM 728 C CA . GLU A 1 89 ? 0.414 7.578 2.296 1.00 98.50 89 GLU A CA 1
ATOM 729 C C . GLU A 1 89 ? 1.233 7.848 1.018 1.00 98.50 89 GLU A C 1
ATOM 731 O O . GLU A 1 89 ? 1.074 7.158 0.019 1.00 98.50 89 GLU A O 1
ATOM 736 N N . ILE A 1 90 ? 2.071 8.888 1.011 1.00 98.56 90 ILE A N 1
ATOM 737 C CA . ILE A 1 90 ? 2.846 9.330 -0.160 1.00 98.56 90 ILE A CA 1
ATOM 738 C C . ILE A 1 90 ? 4.317 9.538 0.225 1.00 98.56 90 ILE A C 1
ATOM 740 O O . ILE A 1 90 ? 4.588 9.820 1.391 1.00 98.56 90 ILE A O 1
ATOM 744 N N . PRO A 1 91 ? 5.272 9.441 -0.722 1.00 98.62 91 PRO A N 1
ATOM 745 C CA . PRO A 1 91 ? 5.116 9.211 -2.168 1.00 98.62 91 PRO A CA 1
ATOM 746 C C . PRO A 1 91 ? 4.893 7.743 -2.570 1.00 98.62 91 PRO A C 1
ATOM 748 O O . PRO A 1 91 ? 5.339 6.823 -1.891 1.00 98.62 91 PRO A O 1
ATOM 751 N N . PHE A 1 92 ? 4.247 7.545 -3.724 1.00 98.69 92 PHE A N 1
ATOM 752 C CA . PHE A 1 92 ? 4.117 6.241 -4.381 1.00 98.69 92 PHE A CA 1
ATOM 753 C C . PHE A 1 92 ? 5.243 6.023 -5.393 1.00 98.69 92 PHE A C 1
ATOM 755 O O . PHE A 1 92 ? 5.503 6.884 -6.234 1.00 98.69 92 PHE A O 1
ATOM 762 N N . TYR A 1 93 ? 5.836 4.833 -5.366 1.00 98.62 93 TYR A N 1
ATOM 763 C CA . TYR A 1 93 ? 6.753 4.335 -6.384 1.00 98.62 93 TYR A CA 1
ATOM 764 C C . TYR A 1 93 ? 6.148 3.082 -7.006 1.00 98.62 93 TYR A C 1
ATOM 766 O O . TYR A 1 93 ? 5.939 2.081 -6.322 1.00 98.62 93 TYR A O 1
ATOM 774 N N . THR A 1 94 ? 5.842 3.129 -8.299 1.00 98.69 94 THR A N 1
ATOM 775 C CA . THR A 1 94 ? 5.197 2.019 -9.007 1.00 98.69 94 THR A CA 1
ATOM 776 C C . THR A 1 94 ? 5.930 1.737 -10.303 1.00 98.69 94 THR A C 1
ATOM 778 O O . THR A 1 94 ? 6.222 2.661 -11.060 1.00 98.69 94 THR A O 1
ATOM 781 N N . GLY A 1 95 ? 6.208 0.468 -10.584 1.00 98.00 95 GLY A N 1
ATOM 782 C CA . GLY A 1 95 ? 6.883 0.098 -11.819 1.00 98.00 95 GLY A CA 1
ATOM 783 C C . GLY A 1 95 ? 6.955 -1.406 -12.054 1.00 98.00 95 GLY A C 1
ATOM 784 O O . GLY A 1 95 ? 6.639 -2.193 -11.157 1.00 98.00 95 GLY A O 1
ATOM 785 N N . PRO A 1 96 ? 7.348 -1.805 -13.274 1.00 97.81 96 PRO A N 1
ATOM 786 C CA . PRO A 1 96 ? 7.638 -3.193 -13.579 1.00 97.81 96 PRO A CA 1
ATOM 787 C C . PRO A 1 96 ? 8.947 -3.627 -12.915 1.00 97.81 96 PRO A C 1
ATOM 789 O O . PRO A 1 96 ? 9.893 -2.844 -12.785 1.00 97.81 96 PRO A O 1
ATOM 792 N N . ARG A 1 97 ? 9.032 -4.907 -12.566 1.00 97.12 97 ARG A N 1
ATOM 793 C CA . ARG A 1 97 ? 10.290 -5.585 -12.290 1.00 97.12 97 ARG A CA 1
ATOM 794 C C . ARG A 1 97 ? 11.102 -5.634 -13.582 1.00 97.12 97 ARG A C 1
ATOM 796 O O . ARG A 1 97 ? 10.593 -5.985 -14.643 1.00 97.12 97 ARG A O 1
ATOM 803 N N . ARG A 1 98 ? 12.378 -5.268 -13.493 1.00 96.12 98 ARG A N 1
ATOM 804 C CA . ARG A 1 98 ? 13.301 -5.241 -14.630 1.00 96.12 98 ARG A CA 1
ATOM 805 C C . ARG A 1 98 ? 14.647 -5.812 -14.231 1.00 96.12 98 ARG A C 1
ATOM 807 O O . ARG A 1 98 ? 15.055 -5.686 -13.076 1.00 96.12 98 ARG A O 1
ATOM 814 N N . GLU A 1 99 ? 15.340 -6.398 -15.198 1.00 95.56 99 GLU A N 1
ATOM 815 C CA . GLU A 1 99 ? 16.729 -6.794 -15.014 1.00 95.56 99 GLU A CA 1
ATOM 816 C C . GLU A 1 99 ? 17.625 -5.551 -14.951 1.00 95.56 99 GLU A C 1
ATOM 818 O O . GLU A 1 99 ? 17.396 -4.549 -15.634 1.00 95.56 99 GLU A O 1
ATOM 823 N N . LEU A 1 100 ? 18.670 -5.614 -14.122 1.00 94.06 100 LEU A N 1
ATOM 824 C CA . LEU A 1 100 ? 19.561 -4.477 -13.868 1.00 94.06 100 LEU A CA 1
ATOM 825 C C . LEU A 1 100 ? 20.193 -3.927 -15.157 1.00 94.06 100 LEU A C 1
ATOM 827 O O . LEU A 1 100 ? 20.347 -2.715 -15.302 1.00 94.06 100 LEU A O 1
ATOM 831 N N . ALA A 1 101 ? 20.542 -4.811 -16.095 1.00 96.00 101 ALA A N 1
ATOM 832 C CA . A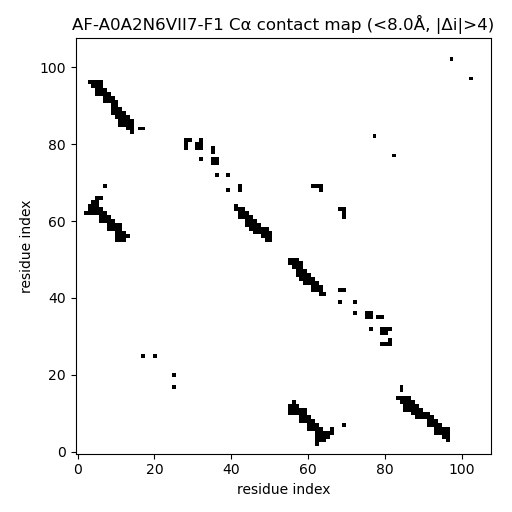LA A 1 101 ? 21.134 -4.428 -17.373 1.00 96.00 101 ALA A CA 1
ATOM 833 C C . ALA A 1 101 ? 20.200 -3.530 -18.202 1.00 96.00 101 ALA A C 1
ATOM 835 O O . ALA A 1 101 ? 20.662 -2.532 -18.756 1.00 96.00 101 ALA A O 1
ATOM 836 N N . ASP A 1 102 ? 18.900 -3.835 -18.229 1.00 95.06 102 ASP A N 1
ATOM 837 C CA . ASP A 1 102 ? 17.913 -3.058 -18.983 1.00 95.06 102 ASP A CA 1
ATOM 838 C C . ASP A 1 102 ? 17.706 -1.671 -18.361 1.00 95.06 102 ASP A C 1
ATOM 840 O O . ASP A 1 102 ? 17.592 -0.675 -19.070 1.00 95.06 102 ASP A O 1
ATOM 844 N N . ILE A 1 103 ? 17.709 -1.591 -17.024 1.00 94.44 103 ILE A N 1
ATOM 845 C CA . ILE A 1 103 ? 17.608 -0.315 -16.298 1.00 94.44 103 ILE A CA 1
ATOM 846 C C . ILE A 1 103 ? 18.798 0.589 -16.641 1.00 94.44 103 ILE A C 1
ATOM 848 O O . ILE A 1 103 ? 18.612 1.769 -16.920 1.00 94.44 103 ILE A O 1
ATOM 852 N N . ILE A 1 104 ? 20.019 0.043 -16.631 1.00 95.50 104 ILE A N 1
ATOM 853 C CA . ILE A 1 104 ? 21.238 0.804 -16.941 1.00 95.50 104 ILE A CA 1
ATOM 854 C C . ILE A 1 104 ? 21.247 1.258 -18.406 1.00 95.50 104 ILE A C 1
ATOM 856 O O . ILE A 1 104 ? 21.687 2.371 -18.694 1.00 95.50 104 ILE A O 1
ATOM 860 N N . ALA A 1 105 ? 20.781 0.412 -19.328 1.00 94.75 105 ALA A N 1
ATOM 861 C CA . ALA A 1 105 ? 20.734 0.735 -20.751 1.00 94.75 105 ALA A CA 1
ATOM 862 C C . ALA A 1 105 ? 19.811 1.929 -21.052 1.00 94.75 105 ALA A C 1
ATOM 864 O O . ALA A 1 105 ? 20.179 2.783 -21.859 1.00 94.75 105 ALA A O 1
ATOM 865 N N . ASP A 1 106 ? 18.670 2.013 -20.364 1.00 93.38 106 ASP A N 1
ATOM 866 C CA . ASP A 1 106 ? 17.678 3.083 -20.533 1.00 93.38 106 ASP A CA 1
ATOM 867 C C . ASP A 1 106 ? 18.047 4.398 -19.831 1.00 93.38 106 ASP A C 1
ATOM 869 O O . ASP A 1 106 ? 17.378 5.409 -20.028 1.00 93.38 106 ASP A O 1
ATOM 873 N N . TRP A 1 107 ? 19.079 4.407 -18.984 1.00 87.69 107 TRP A N 1
ATOM 874 C CA . TRP A 1 107 ? 19.427 5.567 -18.153 1.00 87.69 107 TRP A CA 1
ATOM 875 C C . TRP A 1 107 ? 20.275 6.632 -18.877 1.00 87.69 107 TRP A C 1
ATOM 877 O O . TRP A 1 107 ? 20.740 7.582 -18.248 1.00 87.69 107 TRP A O 1
ATOM 887 N N . ARG A 1 108 ? 20.506 6.455 -20.183 1.00 62.09 108 ARG A N 1
ATOM 888 C CA . ARG A 1 108 ? 21.265 7.364 -21.059 1.00 62.09 108 ARG A CA 1
ATOM 889 C C . ARG A 1 108 ? 20.382 8.431 -21.691 1.00 62.09 108 ARG A C 1
ATOM 891 O O . ARG A 1 108 ? 20.908 9.553 -21.853 1.00 62.09 108 ARG A O 1
#

Foldseek 3Di:
DDAAFKKKKWFWAWAPCLVVPDPVVNVVLVVVLVVLCPVLPQKDWDWAACVPVDDGGTMIMIGHNDPVSVVVSVVSSCPTPSVVTTDDTDDMDIDTDDDPVVVVVVPD

Sequence (108 aa):
ETPLDYLCVYPFVRSYDWYILKAEDRSKMLRDHGMAAAGYKDIKAHTVSSFALGDYEFLLGFEADQLHRLVDMMRDLRATEARLHVREEIPFYTGPRRELADIIADWR

Radius of gyration: 15.8 Å; Cα contacts (8 Å, |Δi|>4): 152; chains: 1; bounding box: 36×27×43 Å

Secondary structure (DSSP, 8-state):
----SEEEEEEEEE-TTTTTS-HHHHHHHHHHHHHHTTT-TTPEEEEEE-TTSSS-SEEEEEEESSHHHHHHHHHHGGGSGGGGSEEE----EEEE---HHHHHHHT-

Nearest PDB structures (foldseek):
  7q4f-assembly1_E  TM=9.809E-01  e=9.012E-14  Corynebacterium diphtheriae
  7q4g-assembly1_E  TM=9.809E-01  e=1.304E-13  Corynebacterium diphtheriae
  6xub-assembly1_B  TM=9.820E-01  e=2.565E-13  Corynebacterium diphtheriae
  3dtz-assembly1_B  TM=9.341E-01  e=1.147E-08  Thermoplasma acidophilum
  4m08-assembly1_B  TM=9.047E-01  e=1.782E-06  Nitrospira defluvii

pLDDT: mean 97.16, std 4.43, range [62.09, 98.88]

InterPro domains:
  IPR010644 Heme-dependent peroxidase ChdC/CLD [PF06778] (3-97)
  IPR010644 Heme-dependent peroxidase ChdC/CLD [PTHR36843] (3-105)
  IPR011008 Dimeric alpha-beta barrel [SSF54909] (3-105)

Solvent-accessible surface area (backbone atoms only — not comparable to full-atom values): 6306 Å² total; per-residue (Å²): 133,86,85,54,47,21,41,40,38,28,40,33,30,61,31,87,59,61,85,76,47,57,67,66,61,52,50,48,34,53,50,54,45,53,56,63,46,64,86,48,79,74,48,49,79,42,84,42,81,27,70,88,75,59,99,34,48,26,42,38,37,40,29,21,81,45,67,66,58,58,54,51,51,60,55,52,54,59,82,30,76,54,58,80,42,56,71,46,62,68,68,77,48,73,48,70,64,74,59,70,68,60,57,61,65,72,73,115

Mean predicted aligned error: 2.75 Å

Organism: NCBI:txid170994